Protein AF-A0A955DPR0-F1 (afdb_monomer)

Sequence (143 aa):
DEGPLAQRLMSRFTGAAARAADIDHLRDALRADTGVEPAIISSSYQDAGLLAFYLPDHPHTYSARHQLGGRRSAYDFFPDTHLDDPALLGRPAILVGESLGRWANALPTTVVTEAELDLTYTTPAFGGFDTVVEPTSTTEVAP

Secondary structure (DSSP, 8-state):
---HHHHHHHHHHHHHHHHHHHHHHHHHHHHHHHSSPPEEEESSHHHHHHHHHHSTT---EEE-TTTTT----GGGT-TTT-TT-GGGTT--EEEESS-HHHHHHHS-S--BPP---------S-S-----------------

Foldseek 3Di:
DDDPVVVVVVCVLVVLLVVLVLVLVVQVVLCVVPVFGAAEEELDPVSQCSNLVNHDVSDAHEHLVVLLVHDDDPLCPDQSRHPPNPVNPAHEYDYYDDDPVSCCNRDPDDDYDDPPPPPPPDPDDDDDDDDDDDDDDDDDDDD

Nearest PDB structures (foldseek):
  8v9j-assembly1_z  TM=6.824E-01  e=8.349E+00  Mycolicibacterium smegmatis MC2 155
  3crv-assembly1_A  TM=4.818E-01  e=5.369E+00  Sulfolobus acidocaldarius
  8c9t-assembly1_D  TM=3.298E-01  e=9.472E+00  Streptomyces avermitilis MA-4680 = NBRC 14893
  3nze-assembly3_B  TM=2.498E-01  e=7.839E+00  Paenarthrobacter aurescens TC1

Mean predicted aligned error: 12.38 Å

Structure (mmCIF, N/CA/C/O backbone):
data_AF-A0A955DPR0-F1
#
_entry.id   AF-A0A955DPR0-F1
#
loop_
_atom_site.group_PDB
_atom_site.id
_atom_site.type_symbol
_atom_site.label_atom_id
_atom_site.label_alt_id
_atom_site.label_comp_id
_atom_site.label_asym_id
_atom_site.label_entity_id
_atom_site.label_seq_id
_atom_site.pdbx_PDB_ins_code
_atom_site.Cartn_x
_atom_site.Cartn_y
_atom_site.Cartn_z
_atom_site.occupancy
_atom_site.B_iso_or_equiv
_atom_site.auth_seq_id
_atom_site.auth_comp_id
_atom_site.auth_asym_id
_atom_site.auth_atom_id
_atom_site.pdbx_PDB_model_num
ATOM 1 N N . ASP A 1 1 ? 33.299 -10.127 -12.938 1.00 54.38 1 ASP A N 1
ATOM 2 C CA . ASP A 1 1 ? 32.690 -8.884 -13.432 1.00 54.38 1 ASP A CA 1
ATOM 3 C C . ASP A 1 1 ? 31.283 -9.141 -13.914 1.00 54.38 1 ASP A C 1
ATOM 5 O O . A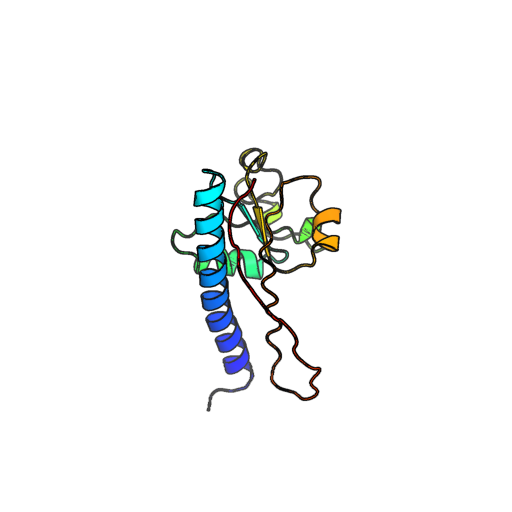SP A 1 1 ? 31.092 -9.731 -14.970 1.00 54.38 1 ASP A O 1
ATOM 9 N N . GLU A 1 2 ? 30.299 -8.760 -13.107 1.00 51.28 2 GLU A N 1
ATOM 10 C CA . GLU A 1 2 ? 28.892 -8.799 -13.503 1.00 51.28 2 GLU A CA 1
ATOM 11 C C . GLU A 1 2 ? 28.525 -7.483 -14.204 1.00 51.28 2 GLU A C 1
ATOM 13 O O . GLU A 1 2 ? 28.840 -6.398 -13.720 1.00 51.28 2 GLU A O 1
ATOM 18 N N . GLY A 1 3 ? 27.898 -7.569 -15.381 1.00 60.16 3 GLY A N 1
ATOM 19 C CA . GLY A 1 3 ? 27.584 -6.401 -16.206 1.00 60.16 3 GLY A CA 1
ATOM 20 C C . GLY A 1 3 ? 26.511 -5.470 -15.607 1.00 60.16 3 GLY A C 1
ATOM 21 O O . GLY A 1 3 ? 25.762 -5.857 -14.709 1.00 60.16 3 GLY A O 1
ATOM 22 N N . PRO A 1 4 ? 26.343 -4.253 -16.158 1.00 60.47 4 PRO A N 1
ATOM 23 C CA . PRO A 1 4 ? 25.455 -3.212 -15.617 1.00 60.47 4 PRO A CA 1
ATOM 24 C C . PRO A 1 4 ? 23.966 -3.605 -15.544 1.00 60.47 4 PRO A C 1
ATOM 26 O O . PRO A 1 4 ? 23.204 -3.024 -14.771 1.00 60.47 4 PRO A O 1
ATOM 29 N N . LEU A 1 5 ? 23.531 -4.605 -16.318 1.00 43.53 5 LEU A N 1
ATOM 30 C CA . LEU A 1 5 ? 22.190 -5.186 -16.214 1.00 43.53 5 LEU A CA 1
ATOM 31 C C . LEU A 1 5 ? 22.025 -6.024 -14.937 1.00 43.53 5 LEU A C 1
ATOM 33 O O . LEU A 1 5 ? 21.025 -5.870 -14.239 1.00 43.53 5 LEU A O 1
ATOM 37 N N . ALA A 1 6 ? 23.009 -6.866 -14.614 1.00 47.78 6 ALA A N 1
ATOM 38 C CA . ALA A 1 6 ? 22.999 -7.700 -13.413 1.00 47.78 6 ALA A CA 1
ATOM 39 C C . ALA A 1 6 ? 23.007 -6.831 -12.149 1.00 47.78 6 ALA A C 1
ATOM 41 O O . ALA A 1 6 ? 22.214 -7.058 -11.243 1.00 47.78 6 ALA A O 1
ATOM 42 N N . GLN A 1 7 ? 23.788 -5.748 -12.150 1.00 52.53 7 GLN A N 1
ATOM 43 C CA . GLN A 1 7 ? 23.836 -4.791 -11.044 1.00 52.53 7 GLN A CA 1
ATOM 44 C C . GLN A 1 7 ? 22.492 -4.075 -10.813 1.00 52.53 7 GLN A C 1
ATOM 46 O O . GLN A 1 7 ? 22.051 -3.930 -9.675 1.00 52.53 7 GLN A O 1
ATOM 51 N N . ARG A 1 8 ? 21.787 -3.680 -11.886 1.00 46.69 8 ARG A N 1
ATOM 52 C CA . ARG A 1 8 ? 20.438 -3.085 -11.796 1.00 46.69 8 ARG A CA 1
ATOM 53 C C . ARG A 1 8 ? 19.380 -4.083 -11.329 1.00 46.69 8 ARG A C 1
ATOM 55 O O . ARG A 1 8 ? 18.456 -3.691 -10.624 1.00 46.69 8 ARG A O 1
ATOM 62 N N . LEU A 1 9 ? 19.488 -5.348 -11.736 1.00 43.50 9 LEU A N 1
ATOM 63 C CA . LEU A 1 9 ? 18.590 -6.415 -11.288 1.00 43.50 9 LEU A CA 1
ATOM 64 C C . LEU A 1 9 ? 18.824 -6.733 -9.808 1.00 43.50 9 LEU A C 1
ATOM 66 O O . LEU A 1 9 ? 17.874 -6.713 -9.035 1.00 43.50 9 LEU A O 1
ATOM 70 N N . MET A 1 10 ? 20.080 -6.924 -9.398 1.00 44.31 10 MET A N 1
ATOM 71 C CA . MET A 1 10 ? 20.466 -7.119 -7.998 1.00 44.31 10 MET A CA 1
ATOM 72 C C . MET A 1 10 ? 20.003 -5.946 -7.129 1.00 44.31 10 MET A C 1
ATOM 74 O O . MET A 1 10 ? 19.330 -6.163 -6.131 1.00 44.31 10 MET A O 1
ATOM 78 N N . SER A 1 11 ? 20.251 -4.698 -7.545 1.00 48.91 11 SER A N 1
ATOM 79 C CA . SER A 1 11 ? 19.779 -3.506 -6.824 1.00 48.91 11 SER A CA 1
ATOM 80 C C . SER A 1 11 ? 18.252 -3.463 -6.680 1.00 48.91 11 SER A C 1
ATOM 82 O O . SER A 1 11 ? 17.761 -3.080 -5.621 1.00 48.91 11 SER A O 1
ATOM 84 N N . ARG A 1 12 ? 17.495 -3.907 -7.693 1.00 55.78 12 ARG A N 1
ATOM 85 C CA . ARG A 1 12 ? 16.030 -4.021 -7.610 1.00 55.78 12 ARG A CA 1
ATOM 86 C C . ARG A 1 12 ? 15.576 -5.072 -6.601 1.00 55.78 12 ARG A C 1
ATOM 88 O O . ARG A 1 12 ? 14.649 -4.800 -5.851 1.00 55.78 12 ARG A O 1
ATOM 95 N N . PHE A 1 13 ? 16.213 -6.240 -6.571 1.00 56.12 13 PHE A N 1
ATOM 96 C CA . PHE A 1 13 ? 15.852 -7.312 -5.638 1.00 56.12 13 PHE A CA 1
ATOM 97 C C . PHE A 1 13 ? 16.275 -7.000 -4.199 1.00 56.12 13 PHE A C 1
ATOM 99 O O . PHE A 1 13 ? 15.462 -7.119 -3.286 1.00 56.12 13 PHE A O 1
ATOM 106 N N . THR A 1 14 ? 17.503 -6.523 -3.987 1.00 65.06 14 THR A N 1
ATOM 107 C CA . THR A 1 14 ? 17.974 -6.107 -2.658 1.00 65.06 14 THR A CA 1
ATOM 108 C C . THR A 1 14 ? 17.175 -4.909 -2.141 1.00 65.06 14 THR A C 1
ATOM 110 O O . THR A 1 14 ? 16.816 -4.869 -0.967 1.00 65.06 14 THR A O 1
ATOM 113 N N . GLY A 1 15 ? 16.825 -3.963 -3.021 1.00 78.88 15 GLY A N 1
ATOM 114 C CA . GLY A 1 15 ? 15.963 -2.832 -2.674 1.00 78.88 15 GLY A CA 1
ATOM 115 C C . GLY A 1 15 ? 14.527 -3.246 -2.346 1.00 78.88 15 GLY A C 1
ATOM 116 O O . GLY A 1 15 ? 13.917 -2.661 -1.457 1.00 78.88 15 GLY A O 1
ATOM 117 N N . ALA A 1 16 ? 13.992 -4.274 -3.012 1.00 81.25 16 ALA A N 1
ATOM 118 C CA . ALA A 1 16 ? 12.652 -4.788 -2.736 1.00 81.25 16 ALA A CA 1
ATOM 119 C C . ALA A 1 16 ? 12.553 -5.457 -1.360 1.00 81.25 16 ALA A C 1
ATOM 121 O O . ALA A 1 16 ? 11.583 -5.217 -0.648 1.00 81.25 16 ALA A O 1
ATOM 122 N N . ALA A 1 17 ? 13.564 -6.237 -0.967 1.00 85.50 17 ALA A N 1
ATOM 123 C CA . ALA A 1 17 ? 13.616 -6.851 0.359 1.00 85.50 17 ALA A CA 1
ATOM 124 C C . ALA A 1 17 ? 13.707 -5.798 1.477 1.00 85.50 17 ALA A C 1
ATOM 126 O O . ALA A 1 17 ? 12.973 -5.881 2.456 1.00 85.50 17 ALA A O 1
ATOM 127 N N . ALA A 1 18 ? 14.560 -4.779 1.308 1.00 86.44 18 ALA A N 1
ATOM 128 C CA . ALA A 1 18 ? 14.671 -3.682 2.271 1.00 86.44 18 ALA A CA 1
ATOM 129 C C . ALA A 1 18 ? 13.353 -2.901 2.390 1.00 86.44 18 ALA A C 1
ATOM 131 O O . ALA A 1 18 ? 12.835 -2.722 3.487 1.00 86.44 18 ALA A O 1
ATOM 132 N N . ARG A 1 19 ? 12.749 -2.538 1.251 1.00 86.38 19 ARG A N 1
ATOM 133 C CA . ARG A 1 19 ? 11.441 -1.875 1.221 1.00 86.38 19 ARG A CA 1
ATOM 134 C C . ARG A 1 19 ? 10.354 -2.717 1.891 1.00 86.38 19 ARG A C 1
ATOM 136 O O . ARG A 1 19 ? 9.516 -2.163 2.588 1.00 86.38 19 ARG A O 1
ATOM 143 N N . ALA A 1 20 ? 10.337 -4.031 1.673 1.00 91.88 20 ALA A N 1
ATOM 144 C CA . ALA A 1 20 ? 9.370 -4.909 2.322 1.00 91.88 20 ALA A CA 1
ATOM 145 C C . ALA A 1 20 ? 9.543 -4.911 3.846 1.00 91.88 20 ALA A C 1
ATOM 147 O O . ALA A 1 20 ? 8.543 -4.836 4.545 1.00 91.88 20 ALA A O 1
ATOM 148 N N . ALA A 1 21 ? 10.778 -4.914 4.357 1.00 90.25 21 ALA A N 1
ATOM 149 C CA . ALA A 1 21 ? 11.031 -4.807 5.795 1.00 90.25 21 ALA A CA 1
ATOM 150 C C . ALA A 1 21 ? 10.514 -3.480 6.382 1.00 90.25 21 ALA A C 1
ATOM 152 O O . ALA A 1 21 ? 9.868 -3.484 7.427 1.00 90.25 21 ALA A O 1
ATOM 153 N N . ASP A 1 22 ? 10.721 -2.356 5.687 1.00 86.19 22 ASP A N 1
ATOM 154 C CA . ASP A 1 22 ? 10.190 -1.063 6.137 1.00 86.19 22 ASP A CA 1
ATOM 155 C C . ASP A 1 22 ? 8.652 -1.064 6.162 1.00 86.19 22 ASP A C 1
ATOM 157 O O . ASP A 1 22 ? 8.034 -0.628 7.134 1.00 86.19 22 ASP A O 1
ATOM 161 N N . ILE A 1 23 ? 8.022 -1.600 5.109 1.00 89.38 23 ILE A N 1
ATOM 162 C CA . ILE A 1 23 ? 6.561 -1.737 5.025 1.00 89.38 23 ILE A CA 1
ATOM 163 C C . ILE A 1 23 ? 6.024 -2.676 6.109 1.00 89.38 23 ILE A C 1
ATOM 165 O O . ILE A 1 23 ? 4.953 -2.411 6.649 1.00 89.38 23 ILE A O 1
ATOM 169 N N . ASP A 1 24 ? 6.749 -3.737 6.455 1.00 94.94 24 ASP A N 1
ATOM 170 C CA . ASP A 1 24 ? 6.363 -4.664 7.516 1.00 94.94 24 ASP A CA 1
ATOM 171 C C . ASP A 1 24 ? 6.352 -3.984 8.890 1.00 94.94 24 ASP A C 1
ATOM 173 O O . ASP A 1 24 ? 5.371 -4.084 9.624 1.00 94.94 24 ASP A O 1
ATOM 177 N N . HIS A 1 25 ? 7.376 -3.182 9.197 1.00 85.88 25 HIS A N 1
ATOM 178 C CA . HIS A 1 25 ? 7.407 -2.397 10.433 1.00 85.88 25 HIS A CA 1
ATOM 179 C C . HIS A 1 25 ? 6.234 -1.410 10.528 1.00 85.88 25 HIS A C 1
ATOM 181 O O . HIS A 1 25 ? 5.619 -1.262 11.585 1.00 85.88 25 HIS A O 1
ATOM 187 N N . LEU A 1 26 ? 5.898 -0.744 9.420 1.00 84.94 26 LEU A N 1
ATOM 188 C CA . LEU A 1 26 ? 4.756 0.172 9.355 1.00 84.94 26 LEU A CA 1
ATOM 189 C C . LEU A 1 26 ? 3.428 -0.568 9.510 1.00 84.94 26 LEU A C 1
ATOM 191 O O . LEU A 1 26 ? 2.527 -0.100 10.204 1.00 84.94 26 LEU A O 1
ATOM 195 N N . ARG A 1 27 ? 3.315 -1.745 8.895 1.00 89.56 27 ARG A N 1
ATOM 196 C CA . ARG A 1 27 ? 2.152 -2.620 9.020 1.00 89.56 27 ARG A CA 1
ATOM 197 C C . ARG A 1 27 ? 1.922 -3.049 10.460 1.00 89.56 27 ARG A C 1
ATOM 199 O O . ARG A 1 27 ? 0.791 -2.955 10.932 1.00 89.56 27 ARG A O 1
ATOM 206 N N . ASP A 1 28 ? 2.971 -3.456 11.162 1.00 90.31 28 ASP A N 1
ATOM 207 C CA . ASP A 1 28 ? 2.883 -3.842 12.568 1.00 90.31 28 ASP A CA 1
ATOM 208 C C . ASP A 1 28 ? 2.501 -2.661 13.466 1.00 90.31 28 ASP A C 1
ATOM 210 O O . ASP A 1 28 ? 1.633 -2.807 14.329 1.00 90.31 28 ASP A O 1
ATOM 214 N N . ALA A 1 29 ? 3.074 -1.477 13.228 1.00 80.25 29 ALA A N 1
ATOM 215 C CA . ALA A 1 29 ? 2.713 -0.265 13.960 1.00 80.25 29 ALA A CA 1
ATOM 216 C C . ALA A 1 29 ? 1.229 0.097 13.772 1.00 80.25 29 ALA A C 1
ATOM 218 O O . ALA A 1 29 ? 0.523 0.367 14.744 1.00 80.25 29 ALA A O 1
ATOM 219 N N . LEU A 1 30 ? 0.725 0.033 12.538 1.00 81.19 30 LEU A N 1
ATOM 220 C CA . LEU A 1 30 ? -0.677 0.323 12.234 1.00 81.19 30 LEU A CA 1
ATOM 221 C C . LEU A 1 30 ? -1.639 -0.720 12.775 1.00 81.19 30 LEU A C 1
ATOM 223 O O . LEU A 1 30 ? -2.716 -0.370 13.262 1.00 81.19 30 LEU A O 1
ATOM 227 N N . ARG A 1 31 ? -1.254 -1.995 12.725 1.00 87.06 31 ARG A N 1
ATOM 228 C CA . ARG A 1 31 ? -2.020 -3.072 13.349 1.00 87.06 31 ARG A CA 1
ATOM 229 C C . ARG A 1 31 ? -2.109 -2.859 14.860 1.00 87.06 31 ARG A C 1
ATOM 231 O O . ARG A 1 31 ? -3.179 -3.055 15.427 1.00 87.06 31 ARG A O 1
ATOM 238 N N . ALA A 1 32 ? -1.0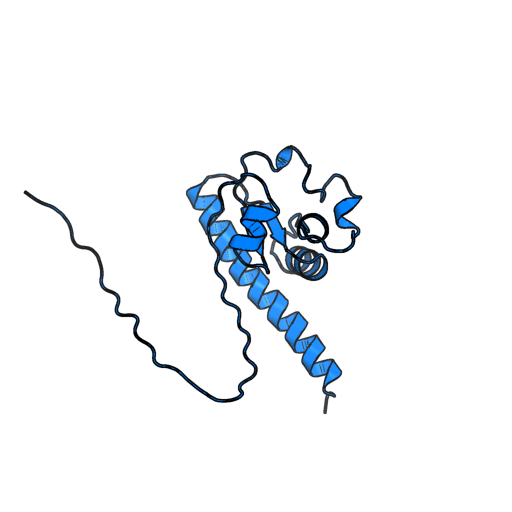17 -2.446 15.506 1.00 83.50 32 ALA A N 1
ATOM 239 C CA . ALA A 1 32 ? -0.993 -2.175 16.941 1.00 83.50 32 ALA A CA 1
ATOM 240 C C . ALA A 1 32 ? -1.870 -0.972 17.336 1.00 83.50 32 ALA A C 1
ATOM 242 O O . ALA A 1 32 ? -2.539 -1.035 18.364 1.00 83.50 32 ALA A O 1
ATOM 243 N N . ASP A 1 33 ? -1.893 0.087 16.522 1.00 75.50 33 ASP A N 1
ATOM 244 C CA . ASP A 1 33 ? -2.678 1.303 16.781 1.00 75.50 33 ASP A CA 1
ATOM 245 C C . ASP A 1 33 ? -4.180 1.110 16.516 1.00 75.50 33 ASP A C 1
ATOM 247 O O . ASP A 1 33 ? -5.033 1.463 17.329 1.00 75.50 33 ASP A O 1
ATOM 251 N N . THR A 1 34 ? -4.520 0.495 15.383 1.00 81.31 34 THR A N 1
ATOM 252 C CA . THR A 1 34 ? -5.914 0.391 14.920 1.00 81.31 34 THR A CA 1
ATOM 253 C C . THR A 1 34 ? -6.603 -0.911 15.325 1.00 81.31 34 THR A C 1
ATOM 255 O O . THR A 1 34 ? -7.830 -0.998 15.286 1.00 81.31 34 THR A O 1
ATOM 258 N N . GLY A 1 35 ? -5.836 -1.950 15.669 1.00 86.88 35 GLY A N 1
ATOM 259 C CA . GLY A 1 35 ? -6.339 -3.310 15.876 1.00 86.88 35 GLY A CA 1
ATOM 260 C C . GLY A 1 35 ? -6.796 -4.018 14.593 1.00 86.88 35 GLY A C 1
ATOM 261 O O . GLY A 1 35 ? -7.363 -5.108 14.675 1.00 86.88 35 GLY A O 1
ATOM 262 N N . VAL A 1 36 ? -6.577 -3.423 13.415 1.00 84.38 36 VAL A N 1
ATOM 263 C CA . VAL A 1 36 ? -7.040 -3.926 12.114 1.00 84.38 36 VAL A CA 1
ATOM 264 C C . VAL A 1 36 ? -5.848 -4.184 11.196 1.00 84.38 36 VAL A C 1
ATOM 266 O O . VAL A 1 36 ? -4.897 -3.411 11.176 1.00 84.38 36 VAL A O 1
ATOM 269 N N . GLU A 1 37 ? -5.909 -5.257 10.401 1.00 90.38 37 GLU A N 1
ATOM 270 C CA . GLU A 1 37 ? -4.876 -5.560 9.405 1.00 90.38 37 GLU A CA 1
ATOM 271 C C . GLU A 1 37 ? -4.864 -4.516 8.275 1.00 90.38 37 GLU A C 1
ATOM 273 O O . GLU A 1 37 ? -5.850 -4.436 7.521 1.00 90.38 37 GLU A O 1
ATOM 278 N N . PRO A 1 38 ? -3.760 -3.773 8.077 1.00 87.50 38 PRO A N 1
ATOM 279 C CA . PRO A 1 38 ? -3.672 -2.795 7.002 1.00 87.50 38 PRO A CA 1
ATOM 280 C C . PRO A 1 38 ? -3.713 -3.439 5.614 1.00 87.50 38 PRO A C 1
ATOM 282 O O . PRO A 1 38 ? -3.146 -4.506 5.381 1.00 87.50 38 PRO A O 1
ATOM 285 N N . ALA A 1 39 ? -4.377 -2.783 4.666 1.00 90.44 39 ALA A N 1
ATOM 286 C CA . ALA A 1 39 ? -4.265 -3.118 3.252 1.00 90.44 39 ALA A CA 1
ATOM 287 C C . ALA A 1 39 ? -2.984 -2.507 2.665 1.00 90.44 39 ALA A C 1
ATOM 289 O O . ALA A 1 39 ? -2.651 -1.360 2.953 1.00 90.44 39 ALA A O 1
ATOM 290 N N . ILE A 1 40 ? -2.276 -3.247 1.811 1.00 93.69 40 ILE A N 1
ATOM 291 C CA . ILE A 1 40 ? -1.037 -2.774 1.177 1.00 93.69 40 ILE A CA 1
ATOM 292 C C . ILE A 1 40 ? -1.316 -2.511 -0.296 1.00 93.69 40 ILE A C 1
ATOM 294 O O . ILE A 1 40 ? -1.518 -3.446 -1.074 1.00 93.69 40 ILE A O 1
ATOM 298 N N . ILE A 1 41 ? -1.331 -1.238 -0.682 1.00 92.50 41 ILE A N 1
ATOM 299 C CA . IL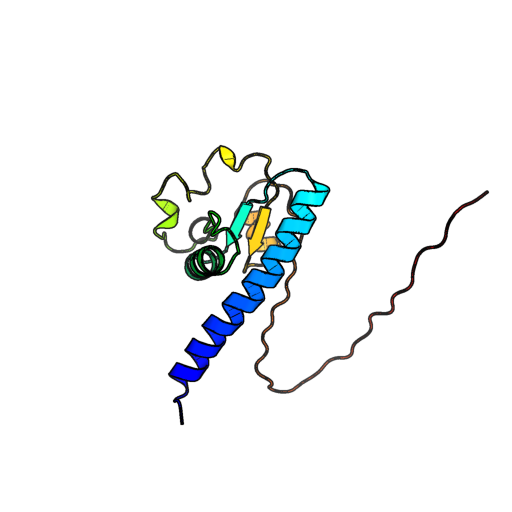E A 1 41 ? -1.737 -0.799 -2.017 1.00 92.50 41 ILE A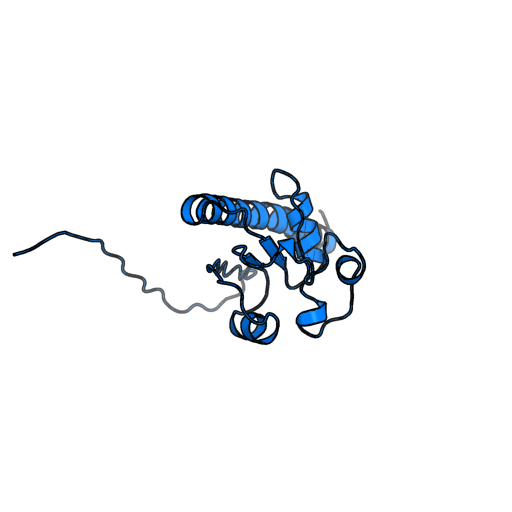 CA 1
ATOM 300 C C . ILE A 1 41 ? -0.562 -0.093 -2.685 1.00 92.50 41 ILE A C 1
ATOM 302 O O . ILE A 1 41 ? -0.069 0.924 -2.204 1.00 92.50 41 ILE A O 1
ATOM 306 N N . SER A 1 42 ? -0.118 -0.610 -3.828 1.00 93.31 42 SER A N 1
ATOM 307 C CA . SER A 1 42 ? 0.978 -0.021 -4.592 1.00 93.31 42 SER A CA 1
ATOM 308 C C . SER A 1 42 ? 0.512 0.642 -5.885 1.00 93.31 42 SER A C 1
ATOM 310 O O . SER A 1 42 ? -0.428 0.197 -6.542 1.00 93.31 42 SER A O 1
ATOM 312 N N . SER A 1 43 ? 1.217 1.688 -6.308 1.00 92.38 43 SER A N 1
ATOM 313 C CA . SER A 1 43 ? 0.992 2.373 -7.581 1.00 92.38 43 SER A CA 1
ATOM 314 C C . SER A 1 43 ? 1.378 1.550 -8.815 1.00 92.38 43 SER A C 1
ATOM 316 O O . SER A 1 43 ? 1.000 1.895 -9.943 1.00 92.38 43 SER A O 1
ATOM 318 N N . SER A 1 44 ? 2.135 0.463 -8.632 1.00 93.25 44 SER A N 1
ATOM 319 C CA . SER A 1 44 ? 2.588 -0.417 -9.705 1.00 93.25 44 SER A CA 1
ATOM 320 C C . SER A 1 44 ? 2.339 -1.888 -9.360 1.00 93.25 44 SER A C 1
ATOM 322 O O . SER A 1 44 ? 2.461 -2.312 -8.215 1.00 93.25 44 SER A O 1
ATOM 324 N N . TYR A 1 45 ? 1.990 -2.696 -10.365 1.00 93.81 45 TYR A N 1
ATOM 325 C CA . TYR A 1 45 ? 1.787 -4.138 -10.169 1.00 93.81 45 TYR A CA 1
ATOM 326 C C . TYR A 1 45 ? 3.105 -4.868 -9.863 1.00 93.81 45 TYR A C 1
ATOM 328 O O . TYR A 1 45 ? 3.096 -5.949 -9.284 1.00 93.81 45 TYR A O 1
ATOM 336 N N . GLN A 1 46 ? 4.242 -4.291 -10.273 1.00 93.06 46 GLN A N 1
ATOM 337 C CA . GLN A 1 46 ? 5.567 -4.857 -10.017 1.00 93.06 46 GLN A CA 1
ATOM 338 C C . GLN A 1 46 ? 5.911 -4.750 -8.535 1.00 93.06 46 GLN A C 1
ATOM 340 O O . GLN A 1 46 ? 6.306 -5.740 -7.930 1.00 93.06 46 GLN A O 1
ATOM 345 N N . ASP A 1 47 ? 5.712 -3.570 -7.950 1.00 91.69 47 ASP A N 1
ATOM 346 C CA . ASP A 1 47 ? 5.925 -3.348 -6.522 1.00 91.69 47 ASP A CA 1
ATOM 347 C C . ASP A 1 47 ? 4.927 -4.150 -5.685 1.00 91.69 47 ASP A C 1
ATOM 349 O O . ASP A 1 47 ? 5.336 -4.782 -4.718 1.00 91.69 47 ASP A O 1
ATOM 353 N N . ALA A 1 48 ? 3.650 -4.210 -6.087 1.00 94.50 48 ALA A N 1
ATOM 354 C CA . ALA A 1 48 ? 2.662 -5.059 -5.419 1.00 94.50 48 ALA A CA 1
ATOM 355 C C . ALA A 1 48 ? 3.126 -6.528 -5.361 1.00 94.50 48 ALA A C 1
ATOM 357 O O . ALA A 1 48 ? 3.121 -7.134 -4.288 1.00 94.50 48 ALA A O 1
ATOM 358 N N . GLY A 1 49 ? 3.595 -7.081 -6.485 1.00 95.00 49 GLY A N 1
ATOM 359 C CA . GLY A 1 49 ? 4.091 -8.458 -6.543 1.00 95.00 49 GLY A CA 1
ATOM 360 C C . GLY A 1 49 ? 5.365 -8.680 -5.725 1.00 95.00 49 GLY A C 1
ATOM 361 O O . GLY A 1 49 ? 5.489 -9.695 -5.046 1.00 95.00 49 GLY A O 1
ATOM 362 N N . LEU A 1 50 ? 6.299 -7.724 -5.746 1.00 94.69 50 LEU A N 1
ATOM 363 C CA . LEU A 1 50 ? 7.519 -7.800 -4.937 1.00 94.69 50 LEU A CA 1
ATOM 364 C C . LEU A 1 50 ? 7.212 -7.734 -3.438 1.00 94.69 50 LEU A C 1
ATOM 366 O O . LEU A 1 50 ? 7.794 -8.496 -2.674 1.00 94.69 50 LEU A O 1
ATOM 370 N N . LEU A 1 51 ? 6.284 -6.873 -3.020 1.00 93.94 51 LEU A N 1
ATOM 371 C CA . LEU A 1 51 ? 5.855 -6.782 -1.626 1.00 93.94 51 LEU A CA 1
ATOM 372 C C . LEU A 1 51 ? 5.168 -8.072 -1.172 1.00 93.94 51 LEU A C 1
ATOM 374 O O . LEU A 1 51 ? 5.535 -8.596 -0.131 1.00 93.94 51 LEU A O 1
ATOM 378 N N . ALA A 1 52 ? 4.259 -8.639 -1.970 1.00 95.81 52 ALA A N 1
ATOM 379 C CA . ALA A 1 52 ? 3.638 -9.930 -1.650 1.00 95.81 52 ALA A CA 1
ATOM 380 C C . ALA A 1 52 ? 4.677 -11.059 -1.515 1.00 95.81 52 ALA A C 1
ATOM 382 O O . ALA A 1 52 ? 4.524 -11.965 -0.701 1.00 95.81 52 ALA A O 1
ATOM 383 N N . PHE A 1 53 ? 5.757 -11.006 -2.299 1.00 96.38 53 PHE A N 1
ATOM 384 C CA . PHE A 1 53 ? 6.827 -11.995 -2.229 1.00 96.38 53 PHE A CA 1
ATOM 385 C C . PHE A 1 53 ? 7.731 -11.823 -0.999 1.00 96.38 53 PHE A C 1
ATOM 387 O O . PHE A 1 53 ? 8.090 -12.818 -0.376 1.00 96.38 53 PHE A O 1
ATOM 394 N N . TYR A 1 54 ? 8.124 -10.589 -0.670 1.00 96.31 54 TYR A N 1
ATOM 395 C CA . TYR A 1 54 ? 9.126 -10.314 0.367 1.00 96.31 54 TYR A CA 1
ATOM 396 C C . TYR A 1 54 ? 8.553 -10.032 1.762 1.00 96.31 54 TYR A C 1
ATOM 398 O O . TYR A 1 54 ? 9.299 -10.149 2.733 1.00 96.31 54 TYR A O 1
ATOM 406 N N . LEU A 1 55 ? 7.278 -9.654 1.885 1.00 96.06 55 LEU A N 1
ATOM 407 C CA . LEU A 1 55 ? 6.642 -9.467 3.191 1.00 96.06 55 LEU A CA 1
ATOM 408 C C . LEU A 1 55 ? 6.425 -10.813 3.895 1.00 96.06 55 LEU A C 1
ATOM 410 O O . LEU A 1 55 ? 6.088 -11.786 3.214 1.00 96.06 55 LEU A O 1
ATOM 414 N N . PRO A 1 56 ? 6.571 -10.872 5.234 1.00 94.25 56 PRO A N 1
ATOM 415 C CA . PRO A 1 56 ? 6.630 -12.127 5.975 1.00 94.25 56 PRO A CA 1
ATOM 416 C C . PRO A 1 56 ? 5.562 -13.167 5.640 1.00 94.25 56 PRO A C 1
ATOM 418 O O . PRO A 1 56 ? 5.860 -14.188 5.077 1.00 94.25 56 PRO A O 1
ATOM 421 N N . ASP A 1 57 ? 4.308 -12.983 5.938 1.00 94.69 57 ASP A N 1
ATOM 422 C CA . ASP A 1 57 ? 3.206 -13.929 5.742 1.00 94.69 57 ASP A CA 1
ATOM 423 C C . ASP A 1 57 ? 2.683 -14.039 4.294 1.00 94.69 57 ASP A C 1
ATOM 425 O O . ASP A 1 57 ? 1.606 -14.592 4.075 1.00 94.69 57 ASP A O 1
ATOM 429 N N . HIS A 1 58 ? 3.427 -13.521 3.312 1.00 94.38 58 HIS A N 1
ATOM 430 C CA . HIS A 1 58 ? 3.017 -13.420 1.907 1.00 94.38 58 HIS A CA 1
ATOM 431 C C . HIS A 1 58 ? 1.593 -12.850 1.730 1.00 94.38 58 HIS A C 1
ATOM 433 O O . HIS A 1 58 ? 0.727 -13.500 1.131 1.00 94.38 58 HIS A O 1
ATOM 439 N N . PRO A 1 59 ? 1.316 -11.649 2.273 1.00 94.06 59 PRO A N 1
ATOM 440 C CA . PRO A 1 59 ? -0.031 -11.106 2.331 1.00 94.06 59 PRO A CA 1
ATOM 441 C C . PRO A 1 59 ? -0.551 -10.736 0.939 1.00 94.06 59 PRO A C 1
ATOM 443 O O . PRO A 1 59 ? 0.211 -10.488 -0.001 1.00 94.06 59 PRO A O 1
ATOM 446 N N . HIS A 1 60 ? -1.875 -10.610 0.826 1.00 93.69 60 HIS A N 1
ATOM 447 C CA . HIS A 1 60 ? -2.487 -10.009 -0.355 1.00 93.69 60 HIS A CA 1
ATOM 448 C C . HIS A 1 60 ? -2.070 -8.540 -0.454 1.00 93.69 60 HIS A C 1
ATOM 450 O O . HIS A 1 60 ? -2.276 -7.748 0.470 1.00 93.69 60 HIS A O 1
ATOM 456 N N . THR A 1 61 ? -1.514 -8.177 -1.603 1.00 94.38 61 THR A N 1
ATOM 457 C CA . THR A 1 61 ? -1.230 -6.795 -1.979 1.00 94.38 61 THR A CA 1
ATOM 458 C C . THR A 1 61 ? -2.133 -6.387 -3.132 1.00 94.38 61 THR A C 1
ATOM 460 O O . THR A 1 61 ? -2.682 -7.227 -3.845 1.00 94.38 61 THR A O 1
ATOM 463 N N . TYR A 1 62 ? -2.282 -5.084 -3.328 1.00 94.38 62 TYR A N 1
ATOM 464 C CA . TYR A 1 62 ? -3.162 -4.523 -4.344 1.00 94.38 62 TYR A CA 1
ATOM 465 C C . TYR A 1 62 ? -2.376 -3.584 -5.248 1.00 94.38 62 TYR A C 1
ATOM 467 O O . TYR A 1 62 ? -1.407 -2.949 -4.822 1.00 94.38 62 TYR A O 1
ATOM 475 N N . SER A 1 63 ? -2.811 -3.458 -6.501 1.00 94.19 63 SER A N 1
ATOM 476 C CA . SER A 1 63 ? -2.265 -2.464 -7.420 1.00 94.19 63 SER A CA 1
ATOM 477 C C . SER A 1 63 ? -3.322 -1.439 -7.795 1.00 94.19 63 SER A C 1
ATOM 479 O O . SER A 1 63 ? -4.353 -1.788 -8.354 1.00 94.19 63 SER A O 1
ATOM 481 N N . ALA A 1 64 ? -3.019 -0.162 -7.567 1.00 93.31 64 ALA A N 1
ATOM 482 C CA . ALA A 1 64 ? -3.836 0.966 -8.002 1.00 93.31 64 ALA A CA 1
ATOM 483 C C . ALA A 1 64 ? -3.412 1.523 -9.367 1.00 93.31 64 ALA A C 1
ATOM 485 O O . ALA A 1 64 ? -3.739 2.659 -9.723 1.00 93.31 64 ALA A O 1
ATOM 486 N N . ARG A 1 65 ? -2.620 0.761 -10.136 1.00 93.38 65 ARG A N 1
ATOM 487 C CA . ARG A 1 65 ? -2.036 1.252 -11.387 1.00 93.38 65 ARG A CA 1
ATOM 488 C C . ARG A 1 65 ? -3.110 1.760 -12.346 1.00 93.38 65 ARG A C 1
ATOM 490 O O . ARG A 1 65 ? -2.872 2.767 -13.008 1.00 93.38 65 ARG A O 1
ATOM 497 N N . HIS A 1 66 ? -4.260 1.088 -12.433 1.00 92.69 66 HIS A N 1
ATOM 498 C CA . HIS A 1 66 ? -5.356 1.500 -13.307 1.00 92.69 66 HIS A CA 1
ATOM 499 C C . HIS A 1 66 ? -6.066 2.766 -12.802 1.00 92.69 66 HIS A C 1
ATOM 501 O O . HIS A 1 66 ? -6.302 3.681 -13.590 1.00 92.69 66 HIS A O 1
ATOM 507 N N . GLN A 1 67 ? -6.325 2.853 -11.496 1.00 90.06 67 GLN A N 1
ATOM 508 C CA . GLN A 1 67 ? -6.974 3.979 -10.809 1.00 90.06 67 GLN A CA 1
ATOM 509 C C . GLN A 1 67 ? -6.126 5.253 -10.917 1.00 90.06 67 GLN A C 1
ATOM 511 O O . GLN A 1 67 ? -6.645 6.352 -11.080 1.00 90.06 67 GLN A O 1
ATOM 516 N N . LEU A 1 68 ? -4.802 5.097 -10.943 1.00 90.12 68 LEU A N 1
ATOM 517 C CA . LEU A 1 68 ? -3.841 6.171 -11.190 1.00 90.12 68 LEU A CA 1
ATOM 518 C C . LEU A 1 68 ? -3.693 6.540 -12.683 1.00 90.12 68 LEU A C 1
ATOM 520 O O . LEU A 1 68 ? -2.784 7.293 -13.039 1.00 90.12 68 LEU A O 1
ATOM 524 N N . GLY A 1 69 ? -4.551 6.024 -13.571 1.00 91.94 69 GLY A N 1
ATOM 525 C CA . GLY A 1 69 ? -4.560 6.324 -15.011 1.00 91.94 69 GLY A CA 1
ATOM 526 C C . GLY A 1 69 ? -3.626 5.452 -15.859 1.00 91.94 69 GLY A C 1
ATOM 527 O O . GLY A 1 69 ? -3.382 5.745 -17.030 1.00 91.94 69 GLY A O 1
ATOM 528 N N . GLY A 1 70 ? -3.066 4.388 -15.287 1.00 91.38 70 GLY A N 1
ATOM 529 C CA . GLY A 1 70 ? -2.215 3.432 -15.985 1.00 91.38 70 GLY A CA 1
ATOM 530 C C . GLY A 1 70 ? -2.983 2.329 -16.720 1.00 91.38 70 GLY A C 1
ATOM 531 O O . GLY A 1 70 ? -4.210 2.218 -16.674 1.00 91.38 70 GLY A O 1
ATOM 532 N N . ARG A 1 71 ? -2.222 1.465 -17.406 1.00 92.81 71 ARG A N 1
ATOM 533 C CA . ARG A 1 71 ? -2.758 0.258 -18.048 1.00 92.81 71 ARG A CA 1
ATOM 534 C C . ARG A 1 71 ? -3.221 -0.742 -16.987 1.00 92.81 71 ARG A C 1
ATOM 536 O O . ARG A 1 71 ? -2.517 -0.933 -15.997 1.00 92.81 71 ARG A O 1
ATOM 543 N N . ARG A 1 72 ? -4.329 -1.431 -17.272 1.00 93.06 72 ARG A N 1
ATOM 544 C CA . ARG A 1 72 ? -4.776 -2.594 -16.499 1.00 93.06 72 ARG A CA 1
ATOM 545 C C . ARG A 1 72 ? -3.705 -3.684 -16.437 1.00 93.06 72 ARG A C 1
ATOM 547 O O . ARG A 1 72 ? -2.911 -3.867 -17.369 1.00 93.06 72 ARG A O 1
ATOM 554 N N . SER A 1 73 ? -3.713 -4.405 -15.333 1.00 92.56 73 SER A N 1
ATOM 555 C CA . SER A 1 73 ? -2.832 -5.506 -14.970 1.00 92.56 73 SER A CA 1
ATOM 556 C C . SER A 1 73 ? -3.663 -6.688 -14.467 1.00 92.56 73 SER A C 1
ATOM 558 O O . SER A 1 73 ? -4.883 -6.601 -14.398 1.00 92.56 73 SER A O 1
ATOM 560 N N . ALA A 1 74 ? -3.014 -7.796 -14.108 1.00 92.38 74 ALA A N 1
ATOM 561 C CA . ALA A 1 74 ? -3.698 -8.965 -13.553 1.00 92.38 74 ALA A CA 1
ATOM 562 C C . ALA A 1 74 ? -4.518 -8.647 -12.281 1.00 92.38 74 ALA A C 1
ATOM 564 O O . ALA A 1 74 ? -5.589 -9.217 -12.102 1.00 92.38 74 ALA A O 1
ATOM 565 N N . TYR A 1 75 ? -4.061 -7.687 -11.464 1.00 93.56 75 TYR A N 1
ATOM 566 C CA . TYR A 1 75 ? -4.740 -7.230 -10.241 1.00 93.56 75 TYR A CA 1
ATOM 567 C C . TYR A 1 75 ? -6.141 -6.649 -10.507 1.00 93.56 75 TYR A C 1
ATOM 569 O O . TYR A 1 75 ? -7.003 -6.680 -9.641 1.00 93.56 75 TYR A O 1
ATOM 577 N N . ASP A 1 76 ? -6.403 -6.162 -11.724 1.00 92.25 76 ASP A N 1
ATOM 578 C CA . ASP A 1 76 ? -7.702 -5.592 -12.106 1.00 92.25 76 ASP A CA 1
ATOM 579 C C . ASP A 1 76 ? -8.721 -6.656 -12.556 1.00 92.25 76 ASP A C 1
ATOM 581 O O . ASP A 1 76 ? -9.831 -6.320 -12.966 1.00 92.25 76 ASP A O 1
ATOM 585 N N . PHE A 1 77 ? -8.348 -7.940 -12.555 1.00 92.31 77 PHE A N 1
ATOM 586 C CA . PHE A 1 77 ? -9.206 -9.025 -13.045 1.00 92.31 77 PHE A CA 1
ATOM 587 C C . PHE A 1 77 ? -9.480 -10.114 -12.006 1.00 92.31 77 PHE A C 1
ATOM 589 O O . PHE A 1 77 ? -10.407 -10.902 -12.203 1.00 92.31 77 PHE A O 1
ATOM 596 N N . PHE A 1 78 ? -8.706 -10.174 -10.920 1.00 89.69 78 PHE A N 1
ATOM 597 C CA . PHE A 1 78 ? -8.892 -11.170 -9.868 1.00 89.69 78 PHE A CA 1
ATOM 598 C C . PHE A 1 78 ? -9.658 -10.578 -8.677 1.00 89.69 78 PHE A C 1
ATOM 600 O O . PHE A 1 78 ? -9.234 -9.550 -8.151 1.00 89.69 78 PHE A O 1
ATOM 607 N N . PRO A 1 79 ? -10.771 -11.199 -8.235 1.00 86.62 79 PRO A N 1
ATOM 608 C CA . PRO A 1 79 ? -11.630 -10.634 -7.191 1.00 86.62 79 PRO A CA 1
ATOM 609 C C . PRO A 1 79 ? -10.921 -10.331 -5.866 1.00 86.62 79 PRO A C 1
ATOM 611 O O . PRO A 1 79 ? -11.253 -9.358 -5.208 1.00 86.62 79 PRO A O 1
ATOM 614 N N . ASP A 1 80 ? -9.943 -11.150 -5.497 1.00 85.94 80 ASP A N 1
ATOM 615 C CA . ASP A 1 80 ? -9.198 -11.120 -4.233 1.00 85.94 80 ASP A CA 1
ATOM 616 C C . ASP A 1 80 ? -8.015 -10.138 -4.217 1.00 85.94 80 ASP A C 1
ATOM 618 O O . ASP A 1 80 ? -7.318 -10.009 -3.207 1.00 85.94 80 ASP A O 1
ATOM 622 N N . THR A 1 81 ? -7.769 -9.463 -5.341 1.00 86.62 81 THR A N 1
ATOM 623 C CA . THR A 1 81 ? -6.754 -8.407 -5.481 1.00 86.62 81 THR A CA 1
ATOM 624 C C . THR A 1 81 ? -7.308 -7.145 -6.149 1.00 86.62 81 THR A C 1
ATOM 626 O O . THR A 1 81 ? -6.565 -6.185 -6.382 1.00 86.62 81 THR A O 1
ATOM 629 N N . HIS A 1 82 ? -8.619 -7.120 -6.418 1.00 87.56 82 HIS A N 1
ATOM 630 C CA . HIS A 1 82 ? -9.311 -5.968 -6.976 1.00 87.56 82 HIS A CA 1
ATOM 631 C C . HIS A 1 82 ? -9.552 -4.920 -5.889 1.00 87.56 82 HIS A C 1
ATOM 633 O O . HIS A 1 82 ? -9.989 -5.234 -4.786 1.00 87.56 82 HIS A O 1
ATOM 639 N N . LEU A 1 83 ? -9.356 -3.644 -6.216 1.00 87.31 83 LEU A N 1
ATOM 640 C CA . LEU A 1 83 ? -9.572 -2.540 -5.269 1.00 87.31 83 LEU A CA 1
ATOM 641 C C . LEU A 1 83 ? -11.046 -2.245 -4.949 1.00 87.31 83 LEU A C 1
ATOM 643 O O . LEU A 1 83 ? -11.325 -1.417 -4.089 1.00 87.31 83 LEU A O 1
ATOM 647 N N . ASP A 1 84 ? -11.969 -2.948 -5.604 1.00 84.00 84 ASP A N 1
ATOM 648 C CA . ASP A 1 84 ? -13.407 -2.882 -5.302 1.00 84.00 84 ASP A CA 1
ATOM 649 C C . ASP A 1 84 ? -13.819 -3.972 -4.298 1.00 84.00 84 ASP A C 1
ATOM 651 O O . ASP A 1 84 ? -15.010 -4.149 -4.039 1.00 84.00 84 ASP A O 1
ATOM 655 N N . ASP A 1 85 ? -12.858 -4.732 -3.754 1.00 80.94 85 ASP A N 1
ATOM 656 C CA . ASP A 1 85 ? -13.135 -5.730 -2.726 1.00 80.94 85 ASP A CA 1
ATOM 657 C C . ASP A 1 85 ? -13.783 -5.043 -1.506 1.00 80.94 85 ASP A C 1
ATOM 659 O O . ASP A 1 85 ? -13.148 -4.200 -0.859 1.00 80.94 85 ASP A O 1
ATOM 663 N N . PRO A 1 86 ? -15.038 -5.387 -1.150 1.00 79.88 86 PRO A N 1
ATOM 664 C CA . PRO A 1 86 ? -15.718 -4.786 -0.009 1.00 79.88 86 PRO A CA 1
ATOM 665 C C . PRO A 1 86 ? -14.984 -5.028 1.315 1.00 79.88 86 PRO A C 1
ATOM 667 O O . PRO A 1 86 ? -15.196 -4.269 2.260 1.00 79.88 86 PRO A O 1
ATOM 670 N N . ALA A 1 87 ? -14.104 -6.032 1.397 1.00 80.69 87 ALA A N 1
ATOM 671 C CA . ALA A 1 87 ? -13.261 -6.263 2.562 1.00 80.69 87 ALA A CA 1
ATOM 672 C C . ALA A 1 87 ? -12.260 -5.125 2.814 1.00 80.69 87 ALA A C 1
ATOM 674 O O . ALA A 1 87 ? -11.744 -5.034 3.923 1.00 80.69 87 ALA A O 1
ATOM 675 N N . LEU A 1 88 ? -11.973 -4.264 1.830 1.00 82.75 88 LEU A N 1
ATOM 676 C CA . LEU A 1 88 ? -11.094 -3.099 1.987 1.00 82.75 88 LEU A CA 1
ATOM 677 C C . LEU A 1 88 ? -11.771 -1.922 2.697 1.00 82.75 88 LEU A C 1
ATOM 679 O O . LEU A 1 88 ? -11.089 -1.048 3.233 1.00 82.75 88 LEU A O 1
ATOM 683 N N . LEU A 1 89 ? -13.103 -1.894 2.736 1.00 81.19 89 LEU A N 1
ATOM 684 C CA . LEU A 1 89 ? -13.846 -0.794 3.335 1.00 81.19 89 LEU A CA 1
ATOM 685 C C . LEU A 1 89 ? -13.592 -0.710 4.844 1.00 81.19 89 LEU A C 1
ATOM 687 O O . LEU A 1 89 ? -13.794 -1.668 5.587 1.00 81.19 89 LEU A O 1
ATOM 691 N N . GLY A 1 90 ? -13.171 0.471 5.302 1.00 74.06 90 GLY A N 1
ATOM 692 C CA . GLY A 1 90 ? -12.907 0.739 6.717 1.00 74.06 90 GLY A CA 1
ATOM 693 C C . GLY A 1 90 ? -11.586 0.171 7.245 1.00 74.06 90 GLY A C 1
ATOM 694 O O . GLY A 1 90 ? -11.315 0.315 8.435 1.00 74.06 90 GLY A O 1
ATOM 695 N N . ARG A 1 91 ? -10.753 -0.440 6.392 1.00 80.25 91 ARG A N 1
ATOM 696 C CA . ARG A 1 91 ? -9.400 -0.873 6.768 1.00 80.25 91 ARG A CA 1
ATOM 697 C C . ARG A 1 91 ? -8.398 0.272 6.604 1.00 80.25 91 ARG A C 1
ATOM 699 O O . ARG A 1 91 ? -8.502 1.013 5.628 1.00 80.25 91 ARG A O 1
ATOM 706 N N . PRO A 1 92 ? -7.405 0.414 7.499 1.00 83.88 92 PRO A N 1
ATOM 707 C CA . PRO A 1 92 ? -6.276 1.301 7.245 1.00 83.88 92 PRO A CA 1
ATOM 708 C C . PRO A 1 92 ? -5.496 0.814 6.018 1.00 83.88 92 PRO A C 1
ATOM 710 O O . PRO A 1 92 ? -5.472 -0.385 5.726 1.00 83.88 92 PRO A O 1
ATOM 713 N N . ALA A 1 93 ? -4.855 1.732 5.295 1.00 85.56 93 ALA A N 1
ATOM 714 C CA . ALA A 1 93 ? -4.102 1.401 4.089 1.00 85.56 93 ALA A CA 1
ATOM 715 C C . ALA A 1 93 ? -2.693 2.002 4.106 1.00 85.56 93 ALA A C 1
ATOM 717 O O . ALA A 1 93 ? -2.511 3.177 4.422 1.00 85.56 93 ALA A O 1
ATOM 718 N N . ILE A 1 94 ? -1.714 1.195 3.694 1.00 88.00 94 ILE A N 1
ATOM 719 C CA . ILE A 1 94 ? -0.350 1.623 3.385 1.00 88.00 94 ILE A CA 1
ATOM 720 C C . ILE A 1 94 ? -0.262 1.825 1.874 1.00 88.00 94 ILE A C 1
ATOM 722 O O . ILE A 1 94 ? -0.439 0.880 1.099 1.00 88.00 94 ILE A O 1
ATOM 726 N N . LEU A 1 95 ? 0.008 3.062 1.459 1.00 88.56 95 LEU A N 1
ATOM 727 C CA . LEU A 1 95 ? 0.068 3.464 0.055 1.00 88.56 95 LEU A CA 1
ATOM 728 C C . LEU A 1 95 ? 1.525 3.578 -0.404 1.00 88.56 95 LEU A C 1
ATOM 730 O O . LEU A 1 95 ? 2.305 4.322 0.182 1.00 88.56 95 LEU A O 1
ATOM 734 N N . VAL A 1 96 ? 1.898 2.860 -1.466 1.00 88.44 96 VAL A N 1
ATOM 735 C CA . VAL A 1 96 ? 3.302 2.728 -1.889 1.00 88.44 96 VAL A CA 1
ATOM 736 C C . VAL A 1 96 ? 3.519 3.231 -3.312 1.00 88.44 96 VAL A C 1
ATOM 738 O O . VAL A 1 96 ? 2.913 2.729 -4.259 1.00 88.44 96 VAL A O 1
ATOM 741 N N . GLY A 1 97 ? 4.474 4.148 -3.484 1.00 86.31 97 GLY A N 1
ATOM 742 C CA . GLY A 1 97 ? 5.078 4.443 -4.789 1.00 86.31 97 GLY A CA 1
ATOM 743 C C . GLY A 1 97 ? 4.418 5.549 -5.616 1.00 86.31 97 GLY A C 1
ATOM 744 O O . GLY A 1 97 ? 4.634 5.580 -6.825 1.00 86.31 97 GLY A O 1
ATOM 745 N N . GLU A 1 98 ? 3.623 6.430 -5.010 1.00 86.88 98 GLU A N 1
ATOM 746 C CA . GLU A 1 98 ? 3.115 7.677 -5.614 1.00 86.88 98 GLU A CA 1
ATOM 747 C C . GLU A 1 98 ? 2.960 8.754 -4.531 1.00 86.88 98 GLU A C 1
ATOM 749 O O . GLU A 1 98 ? 2.953 8.442 -3.340 1.00 86.88 98 GLU A O 1
ATOM 754 N N . SER A 1 99 ? 2.823 10.017 -4.943 1.00 80.69 99 SER A N 1
ATOM 755 C CA . SER A 1 99 ? 2.625 11.139 -4.018 1.00 80.69 99 SER A CA 1
ATOM 756 C C . SER A 1 99 ? 1.214 11.180 -3.422 1.00 80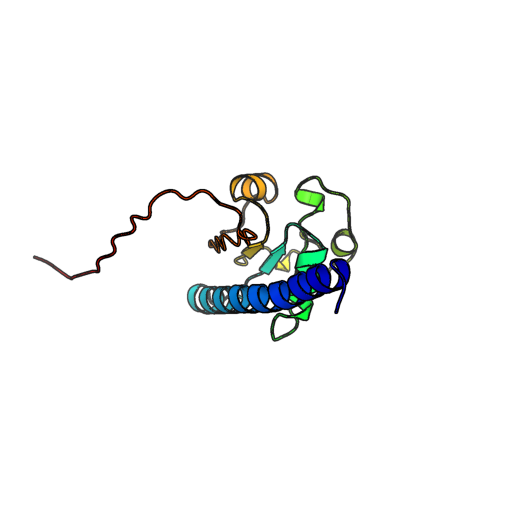.69 99 SER A C 1
ATOM 758 O O . SER A 1 99 ? 0.240 10.758 -4.054 1.00 80.69 99 SER A O 1
ATOM 760 N N . LEU A 1 100 ? 1.080 11.779 -2.233 1.00 73.81 100 LEU A N 1
ATOM 761 C CA . LEU A 1 100 ? -0.208 11.944 -1.543 1.00 73.81 100 LEU A CA 1
ATOM 762 C C . LEU A 1 100 ? -1.273 12.610 -2.420 1.00 73.81 100 LEU A C 1
ATOM 764 O O . LEU A 1 100 ? -2.410 12.149 -2.473 1.00 73.81 100 LEU A O 1
ATOM 768 N N . GLY A 1 101 ? -0.906 13.653 -3.170 1.00 77.62 101 GLY A N 1
ATOM 769 C CA . GLY A 1 101 ? -1.837 14.334 -4.072 1.00 77.62 101 GLY A CA 1
ATOM 770 C C . GLY A 1 101 ? -2.370 13.423 -5.181 1.00 77.62 101 GLY A C 1
ATOM 771 O O . GLY A 1 101 ? -3.526 13.545 -5.581 1.00 77.62 101 GLY A O 1
ATOM 772 N N . ARG A 1 102 ? -1.566 12.473 -5.674 1.00 83.31 102 ARG A N 1
ATOM 773 C CA . ARG A 1 102 ? -2.040 11.498 -6.665 1.00 83.31 102 ARG A CA 1
ATOM 774 C C . ARG A 1 102 ? -2.910 10.423 -6.041 1.00 83.31 102 ARG A C 1
ATOM 776 O O . ARG A 1 102 ? -3.915 10.061 -6.646 1.00 83.31 102 ARG A O 1
ATOM 783 N N . TRP A 1 103 ? -2.580 9.979 -4.834 1.00 82.31 103 TRP A N 1
ATOM 784 C CA . TRP A 1 103 ? -3.414 9.046 -4.086 1.00 82.31 103 TRP A CA 1
ATOM 785 C C . TRP A 1 103 ? -4.783 9.622 -3.739 1.00 82.31 103 TRP A C 1
ATOM 787 O O . TRP A 1 103 ? -5.788 8.978 -4.020 1.00 82.31 103 TRP A O 1
ATOM 797 N N . ALA A 1 104 ? -4.833 10.855 -3.233 1.00 79.62 104 ALA A N 1
ATOM 798 C CA . ALA A 1 104 ? -6.078 11.542 -2.897 1.00 79.62 104 ALA A CA 1
ATOM 799 C C . ALA A 1 104 ? -7.019 11.694 -4.107 1.00 79.62 104 ALA A C 1
ATOM 801 O O . ALA A 1 104 ? -8.236 11.641 -3.959 1.00 79.62 104 ALA A O 1
ATOM 802 N N . ASN A 1 105 ? -6.457 11.847 -5.309 1.00 79.12 105 ASN A N 1
ATOM 803 C CA . ASN A 1 105 ? -7.231 11.912 -6.549 1.00 79.12 105 ASN A CA 1
ATOM 804 C C . ASN A 1 105 ? -7.674 10.533 -7.066 1.00 79.12 105 ASN A C 1
ATOM 806 O O . ASN A 1 105 ? -8.668 10.449 -7.782 1.00 79.12 105 ASN A O 1
ATOM 810 N N . ALA A 1 106 ? -6.923 9.470 -6.764 1.00 79.25 106 ALA A N 1
ATOM 811 C CA . ALA A 1 106 ? -7.156 8.132 -7.309 1.00 79.25 106 ALA A CA 1
ATOM 812 C C . ALA A 1 106 ? -8.025 7.243 -6.411 1.00 79.25 106 ALA A C 1
ATOM 814 O O . ALA A 1 106 ? -8.719 6.367 -6.924 1.00 79.25 106 ALA A O 1
ATOM 815 N N . LEU A 1 107 ? -7.987 7.450 -5.092 1.00 74.56 107 LEU A N 1
ATOM 816 C CA . LEU A 1 107 ? -8.721 6.661 -4.106 1.00 74.56 107 LEU A CA 1
ATOM 817 C C . LEU A 1 107 ? -9.648 7.581 -3.297 1.00 74.56 107 LEU A C 1
ATOM 819 O O . LEU A 1 107 ? -9.184 8.307 -2.414 1.00 74.56 107 LEU A O 1
ATOM 823 N N . PRO A 1 108 ? -10.962 7.581 -3.574 1.00 52.41 108 PRO A N 1
ATOM 824 C CA . PRO A 1 108 ? -11.908 8.342 -2.781 1.00 52.41 108 PRO A CA 1
ATOM 825 C C . PRO A 1 108 ? -12.103 7.660 -1.418 1.00 52.41 108 PRO A C 1
ATOM 827 O O . PRO A 1 108 ? -12.826 6.680 -1.288 1.00 52.41 108 PRO A O 1
ATOM 830 N N . THR A 1 109 ? -11.465 8.235 -0.396 1.00 49.03 109 THR A N 1
ATOM 831 C CA . THR A 1 109 ? -11.790 8.066 1.032 1.00 49.03 109 THR A CA 1
ATOM 832 C C . THR A 1 109 ? -11.404 6.716 1.661 1.00 49.03 109 THR A C 1
ATOM 834 O O . THR A 1 109 ? -12.197 5.790 1.779 1.00 49.03 109 THR A O 1
ATOM 837 N N . THR A 1 110 ? -10.183 6.634 2.187 1.00 40.50 110 THR A N 1
ATOM 838 C CA . THR A 1 110 ? -9.790 5.706 3.264 1.00 40.50 110 THR A CA 1
ATOM 839 C C . THR A 1 110 ? -8.749 6.426 4.116 1.00 40.50 110 THR A C 1
ATOM 841 O O . THR A 1 110 ? -7.939 7.173 3.572 1.00 40.50 110 THR A O 1
ATOM 844 N N . VAL A 1 111 ? -8.825 6.291 5.444 1.00 38.19 111 VAL A N 1
ATOM 845 C CA . VAL A 1 111 ? -7.887 6.929 6.381 1.00 38.19 111 VAL A CA 1
ATOM 846 C C . VAL A 1 111 ? -6.469 6.472 6.030 1.00 38.19 111 VAL A C 1
ATOM 848 O O . VAL A 1 111 ? -6.147 5.289 6.130 1.00 38.19 111 VAL A O 1
ATOM 851 N N . VAL A 1 112 ? -5.663 7.421 5.551 1.00 42.00 112 VAL A N 1
ATOM 852 C CA . VAL A 1 112 ? -4.269 7.221 5.155 1.00 42.00 112 VAL A CA 1
ATOM 853 C C . VAL A 1 112 ? -3.418 7.494 6.378 1.00 42.00 112 VAL A C 1
ATOM 855 O O . VAL A 1 112 ? -3.387 8.613 6.881 1.00 42.00 112 VAL A O 1
ATOM 858 N N . THR A 1 113 ? -2.726 6.479 6.855 1.00 36.97 113 THR A N 1
ATOM 859 C CA . THR A 1 113 ? -1.602 6.674 7.762 1.00 36.97 113 THR A CA 1
ATOM 860 C C . THR A 1 113 ? -0.339 6.686 6.925 1.00 36.97 113 THR A C 1
ATOM 862 O O . THR A 1 113 ? -0.058 5.733 6.195 1.00 36.97 113 THR A O 1
ATOM 865 N N . GLU A 1 114 ? 0.367 7.812 6.978 1.00 42.03 114 GLU A N 1
ATOM 866 C CA . GLU A 1 114 ? 1.601 8.043 6.245 1.00 42.03 114 GLU A CA 1
ATOM 867 C C . GLU A 1 114 ? 2.634 6.960 6.543 1.00 42.03 114 GLU A C 1
ATOM 869 O O . GLU A 1 114 ? 3.032 6.719 7.679 1.00 42.03 114 GLU A O 1
ATOM 874 N N . ALA A 1 115 ? 3.125 6.374 5.466 1.00 41.00 115 ALA A N 1
ATOM 875 C CA . ALA A 1 115 ? 4.503 5.967 5.373 1.00 41.00 115 ALA A CA 1
ATOM 876 C C . ALA A 1 115 ? 5.099 6.780 4.231 1.00 41.00 115 ALA A C 1
ATOM 878 O O . ALA A 1 115 ? 5.169 6.307 3.095 1.00 41.00 115 ALA A O 1
ATOM 879 N N . GLU A 1 116 ? 5.477 8.030 4.497 1.00 37.12 116 GLU A N 1
ATOM 880 C CA . GLU A 1 116 ? 6.379 8.738 3.595 1.00 37.12 116 GLU A CA 1
ATOM 881 C C . GLU A 1 116 ? 7.762 8.088 3.724 1.00 37.12 116 GLU A C 1
ATOM 883 O O . GLU A 1 116 ? 8.669 8.567 4.394 1.00 37.12 116 GLU A O 1
ATOM 888 N N . LEU A 1 117 ? 7.910 6.917 3.110 1.00 35.78 117 LEU A N 1
ATOM 889 C CA . LEU A 1 117 ? 9.215 6.400 2.755 1.00 35.78 117 LEU A CA 1
ATOM 890 C C . LEU A 1 117 ? 9.656 7.202 1.534 1.00 35.78 117 LEU A C 1
ATOM 892 O O . LEU A 1 117 ? 9.414 6.800 0.392 1.00 35.78 117 LEU A O 1
ATOM 896 N N . ASP A 1 118 ? 10.288 8.350 1.789 1.00 30.83 118 ASP A N 1
ATOM 897 C CA . ASP A 1 118 ? 11.114 9.052 0.810 1.00 30.83 118 ASP A CA 1
ATOM 898 C C . ASP A 1 118 ? 12.320 8.162 0.463 1.00 30.83 118 ASP A C 1
ATOM 900 O O . ASP A 1 118 ? 13.454 8.357 0.893 1.00 30.83 118 ASP A O 1
ATOM 904 N N . LEU A 1 119 ? 12.064 7.100 -0.302 1.00 32.94 119 LEU A N 1
ATOM 905 C CA . LEU A 1 119 ? 13.095 6.266 -0.903 1.00 32.94 119 LEU A CA 1
ATOM 906 C C . LEU A 1 119 ? 13.52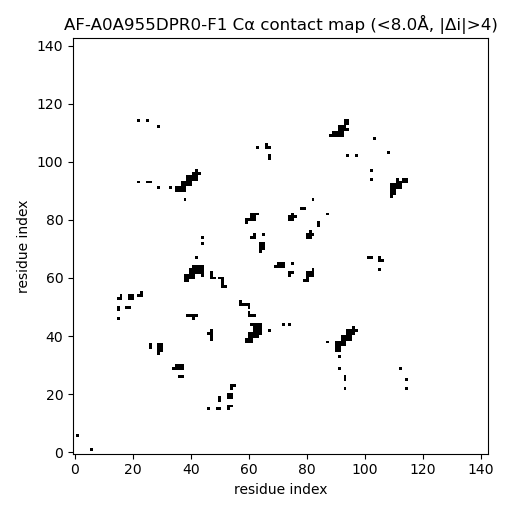0 6.909 -2.217 1.00 32.94 119 LEU A C 1
ATOM 908 O O . LEU A 1 119 ? 13.468 6.292 -3.288 1.00 32.94 1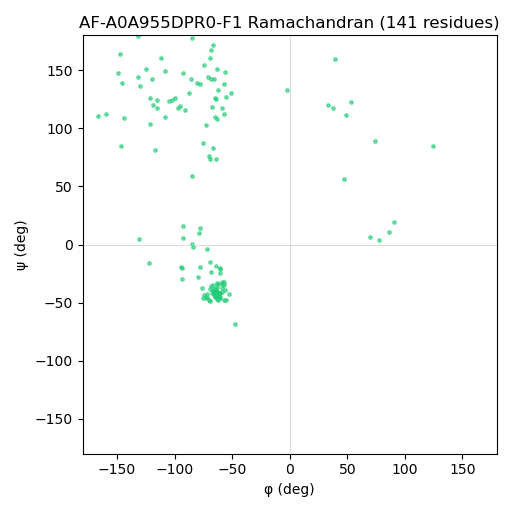19 LEU A O 1
ATOM 912 N N . THR A 1 120 ? 13.996 8.149 -2.127 1.00 26.31 120 THR A N 1
ATOM 913 C CA . THR A 1 120 ? 14.933 8.664 -3.110 1.00 26.31 120 THR A CA 1
ATOM 914 C C . THR A 1 120 ? 16.230 7.862 -2.954 1.00 26.31 120 THR A C 1
ATOM 916 O O . THR A 1 120 ? 17.182 8.281 -2.301 1.00 26.31 120 THR A O 1
ATOM 919 N N . TYR A 1 121 ? 16.295 6.672 -3.566 1.00 26.31 121 TYR A N 1
ATOM 920 C CA . TYR A 1 121 ? 17.568 6.008 -3.853 1.00 26.31 121 TYR A CA 1
ATOM 921 C C . TYR A 1 121 ? 18.283 6.814 -4.942 1.00 26.31 121 TYR A C 1
ATOM 923 O O . TYR A 1 121 ? 18.355 6.430 -6.112 1.00 26.31 121 TYR A O 1
ATOM 931 N N . THR A 1 122 ? 18.798 7.974 -4.542 1.00 22.97 122 THR A N 1
ATOM 932 C CA . THR A 1 122 ? 19.758 8.753 -5.307 1.00 22.97 122 THR A CA 1
ATOM 933 C C . THR A 1 122 ? 21.009 7.897 -5.436 1.00 22.97 122 THR A C 1
ATOM 935 O O . THR A 1 122 ? 21.752 7.674 -4.483 1.00 22.97 122 THR A O 1
ATOM 938 N N . THR A 1 123 ? 21.247 7.398 -6.646 1.00 25.00 123 THR A N 1
ATOM 939 C CA . THR A 1 123 ? 22.606 7.062 -7.083 1.00 25.00 123 THR A CA 1
ATOM 940 C C . THR A 1 123 ? 23.473 8.299 -6.816 1.00 25.00 123 THR A C 1
ATOM 942 O O . THR A 1 123 ? 23.031 9.384 -7.192 1.00 25.00 123 THR A O 1
ATOM 945 N N . PRO A 1 124 ? 24.651 8.215 -6.168 1.00 24.88 124 PRO A N 1
ATOM 946 C CA . PRO A 1 124 ? 25.381 9.415 -5.789 1.00 24.88 124 PRO A CA 1
ATOM 947 C C . PRO A 1 124 ? 25.827 10.142 -7.057 1.00 24.88 124 PRO A C 1
ATOM 949 O O . PRO A 1 124 ? 26.699 9.680 -7.788 1.00 24.88 124 PRO A O 1
ATOM 952 N N . ALA A 1 125 ? 25.215 11.290 -7.312 1.00 24.44 125 ALA A N 1
ATOM 953 C CA . ALA A 1 125 ? 25.714 12.285 -8.237 1.00 24.44 125 ALA A CA 1
ATOM 954 C C . ALA A 1 125 ? 25.322 13.665 -7.697 1.00 24.44 125 ALA A C 1
ATOM 956 O O . ALA A 1 125 ? 24.292 14.210 -8.058 1.00 24.44 125 ALA A O 1
ATOM 957 N N . PHE A 1 126 ? 26.177 14.170 -6.803 1.00 23.94 126 PHE A N 1
ATOM 958 C CA . PHE A 1 126 ? 26.550 15.581 -6.652 1.00 23.94 126 PHE A CA 1
ATOM 959 C C . PHE A 1 126 ? 25.450 16.654 -6.483 1.00 23.94 126 PHE A C 1
ATOM 961 O O . PHE A 1 126 ? 24.691 16.939 -7.400 1.00 23.94 126 PHE A O 1
ATOM 968 N N . GLY A 1 127 ? 25.533 17.393 -5.367 1.00 22.34 127 GLY A N 1
ATOM 969 C CA . GLY A 1 127 ? 24.951 18.735 -5.215 1.00 22.34 127 GLY A CA 1
ATOM 970 C C . GLY A 1 127 ? 24.002 18.847 -4.027 1.00 22.34 127 GLY A C 1
ATOM 971 O O . GLY A 1 127 ? 22.804 18.660 -4.190 1.00 22.34 127 GLY A O 1
ATOM 972 N N . GLY A 1 128 ? 24.548 19.102 -2.835 1.00 24.94 128 GLY A N 1
ATOM 973 C CA . GLY A 1 128 ? 23.782 19.170 -1.589 1.00 24.94 128 GLY A CA 1
ATOM 974 C C . GLY A 1 128 ? 22.798 20.334 -1.492 1.00 24.94 128 GLY A C 1
ATOM 975 O O . GLY A 1 128 ? 22.841 21.241 -2.312 1.00 24.94 128 GLY A O 1
ATOM 976 N N . PHE A 1 129 ? 21.984 20.305 -0.436 1.00 25.73 129 PHE A N 1
ATOM 977 C CA . PHE A 1 129 ? 21.552 21.470 0.337 1.00 25.73 129 PHE A CA 1
ATOM 978 C C . PHE A 1 129 ? 21.316 21.042 1.792 1.00 25.73 129 PHE A C 1
ATOM 980 O O . PHE A 1 129 ? 20.994 19.888 2.070 1.00 25.73 129 PHE A O 1
ATOM 987 N N . ASP A 1 130 ? 21.586 21.986 2.686 1.00 26.28 130 ASP A N 1
ATOM 988 C CA . ASP A 1 130 ? 21.780 21.837 4.122 1.00 26.28 130 ASP A CA 1
ATOM 989 C C . ASP A 1 130 ? 20.617 21.198 4.896 1.00 26.28 130 ASP A C 1
ATOM 991 O O . ASP A 1 130 ? 19.446 21.540 4.743 1.00 26.28 130 ASP A O 1
ATOM 995 N N . THR A 1 131 ? 20.997 2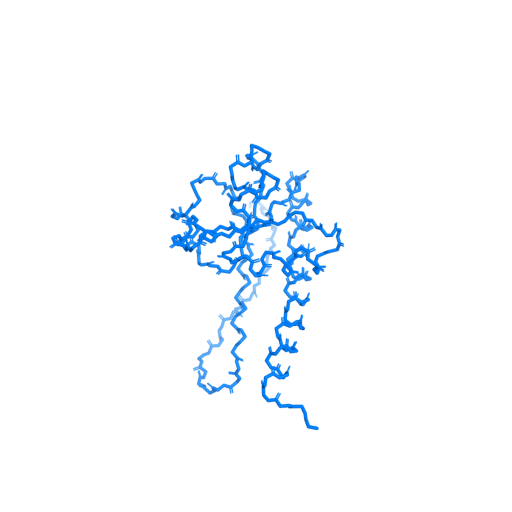0.317 5.819 1.00 28.48 131 THR A N 1
ATOM 996 C CA . THR A 1 131 ? 20.231 19.867 6.985 1.0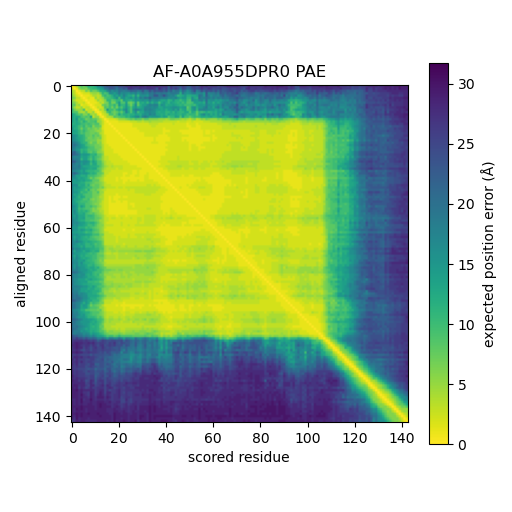0 28.48 131 THR A CA 1
ATOM 997 C C . THR A 1 131 ? 19.928 21.013 7.944 1.00 28.48 131 THR A C 1
ATOM 999 O O . THR A 1 131 ? 20.872 21.650 8.404 1.00 28.48 131 THR A O 1
ATOM 1002 N N . VAL A 1 132 ? 18.674 21.133 8.398 1.00 26.75 132 VAL A N 1
ATOM 1003 C CA . VAL A 1 132 ? 18.371 21.368 9.823 1.00 26.75 132 VAL A CA 1
ATOM 1004 C C . VAL A 1 132 ? 17.083 20.623 10.196 1.00 26.75 132 VAL A C 1
ATOM 1006 O O . VAL A 1 132 ? 15.988 21.019 9.808 1.00 26.75 132 VAL A O 1
ATOM 1009 N N . VAL A 1 133 ? 17.224 19.560 10.988 1.00 28.36 133 VAL A N 1
ATOM 1010 C CA . VAL A 1 133 ? 16.193 19.087 11.920 1.00 28.36 133 VAL A CA 1
ATOM 1011 C C . VAL A 1 133 ? 16.805 19.267 13.299 1.00 28.36 133 VAL A C 1
ATOM 1013 O O . VAL A 1 133 ? 17.823 18.642 13.590 1.00 28.36 133 VAL A O 1
ATOM 1016 N N . GLU A 1 134 ? 16.209 20.104 14.144 1.00 27.83 134 GLU A N 1
ATOM 1017 C CA . GLU A 1 134 ? 16.458 20.024 15.583 1.00 27.83 134 GLU A CA 1
ATOM 1018 C C . GLU A 1 134 ? 15.244 19.382 16.262 1.00 27.83 134 GLU A C 1
ATOM 1020 O O . GLU A 1 134 ? 14.124 19.875 16.108 1.00 27.83 134 GLU A O 1
ATOM 1025 N N . PRO A 1 135 ? 15.433 18.278 17.004 1.00 44.47 135 PRO A N 1
ATOM 1026 C CA . PRO A 1 135 ? 14.413 17.715 17.870 1.00 44.47 135 PRO A CA 1
ATOM 1027 C C . PRO A 1 135 ? 14.561 18.278 19.287 1.00 44.47 135 PRO A C 1
ATOM 1029 O O . PRO A 1 135 ? 15.680 18.451 19.765 1.00 44.47 135 PRO A O 1
ATOM 1032 N N . THR A 1 136 ? 13.459 18.452 20.021 1.00 36.53 136 THR A N 1
ATOM 1033 C CA . THR A 1 136 ? 13.434 18.095 21.455 1.00 36.53 136 THR A CA 1
ATOM 1034 C C . THR A 1 136 ? 12.018 18.048 22.039 1.00 36.53 136 THR A C 1
ATOM 1036 O O . THR A 1 136 ? 11.335 19.053 22.190 1.00 36.53 136 THR A O 1
ATOM 1039 N N . SER A 1 137 ? 11.611 16.816 22.348 1.00 35.84 137 SER A N 1
ATOM 1040 C CA . SER A 1 137 ? 11.118 16.316 23.638 1.00 35.84 137 SER A CA 1
ATOM 1041 C C . SER A 1 137 ? 10.225 17.187 24.540 1.00 35.84 137 SER A C 1
ATOM 1043 O O . SER A 1 137 ? 10.657 18.163 25.140 1.00 35.84 137 SER A O 1
ATOM 1045 N N . THR A 1 138 ? 9.009 16.668 24.739 1.00 42.06 138 THR A N 1
ATOM 1046 C CA . THR A 1 138 ? 8.205 16.546 25.973 1.00 42.06 138 THR A CA 1
ATOM 1047 C C . THR A 1 138 ? 8.817 17.031 27.295 1.00 42.06 138 THR A C 1
ATOM 1049 O O . THR A 1 138 ? 9.881 16.555 27.679 1.00 42.06 138 THR A O 1
ATOM 1052 N N . THR A 1 139 ? 8.045 17.801 28.082 1.00 36.41 139 THR A N 1
ATOM 1053 C CA . THR A 1 139 ? 7.799 17.568 29.529 1.00 36.41 139 THR A CA 1
ATOM 1054 C C . THR A 1 139 ? 6.515 18.287 29.994 1.00 36.41 139 THR A C 1
ATOM 1056 O O . THR A 1 139 ? 6.418 19.507 29.955 1.00 36.41 139 THR A O 1
ATOM 1059 N N . GLU A 1 140 ? 5.518 17.471 30.346 1.00 36.09 140 GLU A N 1
ATOM 1060 C CA . GLU A 1 140 ? 4.678 17.458 31.562 1.00 36.09 140 GLU A CA 1
ATOM 1061 C C . GLU A 1 140 ? 4.275 18.758 32.324 1.00 36.09 140 GLU A C 1
ATOM 1063 O O . GLU A 1 140 ? 5.106 19.463 32.881 1.00 36.09 140 GLU A O 1
ATOM 1068 N N . VAL A 1 141 ? 2.941 18.954 32.397 1.00 44.00 141 VAL A N 1
ATOM 1069 C CA . VAL A 1 141 ? 2.033 19.342 33.520 1.00 44.00 141 VAL A CA 1
ATOM 1070 C C . VAL A 1 141 ? 2.354 20.550 34.433 1.00 44.00 141 VAL A C 1
ATOM 1072 O O . VAL A 1 141 ? 3.226 20.477 35.286 1.00 44.00 141 VAL A O 1
ATOM 1075 N N . ALA A 1 142 ? 1.511 21.592 34.287 1.00 35.06 142 ALA A N 1
ATOM 1076 C CA . ALA A 1 142 ? 0.583 22.262 35.245 1.00 35.06 142 ALA A CA 1
ATOM 1077 C C . ALA A 1 142 ? 0.985 22.495 36.735 1.00 35.06 142 ALA A C 1
ATOM 1079 O O . ALA A 1 142 ? 1.799 21.752 37.276 1.00 35.06 142 ALA A O 1
ATOM 1080 N N . PRO A 1 143 ? 0.353 23.437 37.479 1.00 58.28 143 PRO A N 1
ATOM 1081 C CA . PRO A 1 143 ? -0.930 24.123 37.237 1.00 58.28 143 PRO A CA 1
ATOM 1082 C C . PRO A 1 143 ? -0.849 25.597 36.813 1.00 58.28 143 PRO A C 1
ATOM 1084 O O . PRO A 1 143 ? 0.177 26.259 37.080 1.00 58.28 143 PRO A O 1
#

pLDDT: mean 70.98, std 24.7, range [22.34, 96.38]

Solvent-accessible surface area (backbone atoms only — not comparable to full-atom values): 8874 Å² total; per-residue (Å²): 138,81,55,78,66,54,54,53,49,49,51,51,53,58,48,40,47,53,51,16,54,56,51,47,55,51,42,52,52,46,25,69,73,69,74,45,76,53,44,44,37,16,47,36,61,66,58,18,51,46,36,26,68,52,26,90,87,49,50,81,39,22,41,41,22,44,62,70,74,44,72,80,55,73,39,75,74,38,74,90,29,26,92,80,35,73,83,56,66,93,38,45,38,44,67,42,84,72,54,69,75,58,46,62,73,42,49,87,84,66,67,72,58,87,67,84,73,82,74,76,79,68,71,93,70,87,83,88,80,85,88,84,85,85,86,83,83,89,82,84,82,87,134

Radius of gyration: 18.15 Å; Cα contacts (8 Å, |Δi|>4): 164; chains: 1; bounding box: 48×38×55 Å